Protein AF-W7Z0X3-F1 (afdb_monomer)

Radius of gyration: 22.53 Å; Cα contacts (8 Å, |Δi|>4): 60; chains: 1; bounding box: 80×44×41 Å

Organism: NCBI:txid1236976

Mean predicted aligned error: 11.75 Å

Structure (mmCIF, N/CA/C/O backbone):
data_AF-W7Z0X3-F1
#
_entry.id   AF-W7Z0X3-F1
#
loop_
_atom_site.group_PDB
_atom_site.id
_atom_site.type_symbol
_atom_site.label_atom_id
_atom_site.label_alt_id
_atom_site.label_comp_id
_atom_site.label_asym_id
_atom_site.label_entity_id
_atom_site.label_seq_id
_atom_site.pdbx_PDB_ins_code
_atom_site.Cartn_x
_atom_site.Cartn_y
_atom_site.Cartn_z
_atom_site.occupancy
_atom_site.B_iso_or_equiv
_atom_site.auth_seq_id
_atom_site.auth_comp_id
_atom_site.auth_asym_id
_atom_site.auth_atom_id
_atom_site.pdbx_PDB_model_num
ATOM 1 N N . MET A 1 1 ? -52.477 17.039 26.582 1.00 34.53 1 MET A N 1
ATOM 2 C CA . MET A 1 1 ? -52.898 16.999 25.165 1.00 34.53 1 MET A CA 1
ATOM 3 C C . MET A 1 1 ? -51.754 17.611 24.371 1.00 34.53 1 MET A C 1
ATOM 5 O O . MET A 1 1 ? -51.517 18.802 24.516 1.00 34.53 1 MET A O 1
ATOM 9 N N . ASN A 1 2 ? -50.932 16.781 23.721 1.00 25.78 2 ASN A N 1
ATOM 10 C CA . ASN A 1 2 ? -49.640 17.207 23.177 1.00 25.78 2 ASN A CA 1
ATOM 11 C C . ASN A 1 2 ? -49.790 17.951 21.844 1.00 25.78 2 ASN A C 1
ATOM 13 O O . ASN A 1 2 ? -50.340 17.439 20.876 1.00 25.78 2 ASN A O 1
ATOM 17 N N . ILE A 1 3 ? -49.245 19.159 21.865 1.00 31.73 3 ILE A N 1
ATOM 18 C CA . ILE A 1 3 ? -48.808 20.027 20.773 1.00 31.73 3 ILE A CA 1
ATOM 19 C C . ILE A 1 3 ? -47.818 19.315 19.833 1.00 31.73 3 ILE A C 1
ATOM 21 O O . ILE A 1 3 ? -46.920 18.608 20.285 1.00 31.73 3 ILE A O 1
ATOM 25 N N . THR A 1 4 ? -47.933 19.527 18.520 1.00 31.70 4 THR A N 1
ATOM 26 C CA . THR A 1 4 ? -46.880 19.187 17.545 1.00 31.70 4 THR A CA 1
ATOM 27 C C . THR A 1 4 ? -46.813 20.283 16.484 1.00 31.70 4 THR A C 1
ATOM 29 O O . THR A 1 4 ? -47.809 20.599 15.836 1.00 31.70 4 THR A O 1
ATOM 32 N N . PHE A 1 5 ? -45.640 20.907 16.375 1.00 33.91 5 PHE A N 1
ATOM 33 C CA . PHE A 1 5 ? -45.350 22.052 15.515 1.00 33.91 5 PHE A CA 1
ATOM 34 C C . PHE A 1 5 ? -45.097 21.615 14.065 1.00 33.91 5 PHE A C 1
ATOM 36 O O . PHE A 1 5 ? -44.412 20.624 13.817 1.00 33.91 5 PHE A O 1
ATOM 43 N N . LYS A 1 6 ? -45.623 22.393 13.110 1.00 39.41 6 LYS A N 1
ATOM 44 C CA . LYS A 1 6 ? -45.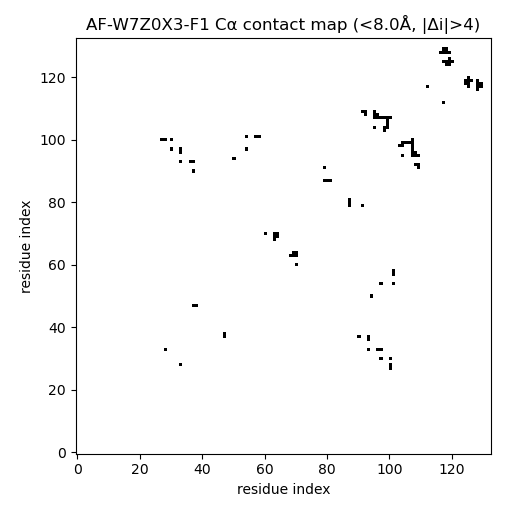197 22.375 11.704 1.00 39.41 6 LYS A CA 1
ATOM 45 C C . LYS A 1 6 ? -43.719 22.769 11.625 1.00 39.41 6 LYS A C 1
ATOM 47 O O . LYS A 1 6 ? -43.358 23.813 12.156 1.00 39.41 6 LYS A O 1
ATOM 52 N N . ASN A 1 7 ? -42.915 21.994 10.901 1.00 38.06 7 ASN A N 1
ATOM 53 C CA . ASN A 1 7 ? -41.652 22.464 10.334 1.00 38.06 7 ASN A CA 1
ATOM 54 C C . ASN A 1 7 ? -41.728 22.293 8.810 1.00 38.06 7 ASN A C 1
ATOM 56 O O . ASN A 1 7 ? -41.350 21.263 8.257 1.00 38.06 7 ASN A O 1
ATOM 60 N N . GLN A 1 8 ? -42.368 23.269 8.169 1.00 50.59 8 GLN A N 1
ATOM 61 C CA . GLN A 1 8 ? -42.081 23.640 6.786 1.00 50.59 8 GLN A CA 1
ATOM 62 C C . GLN A 1 8 ? -40.919 24.637 6.896 1.00 50.59 8 GLN A C 1
ATOM 64 O O . GLN A 1 8 ? -40.968 25.451 7.812 1.00 50.59 8 GLN A O 1
ATOM 69 N N . ASP A 1 9 ? -39.917 24.514 6.021 1.00 54.41 9 ASP A N 1
ATOM 70 C CA . ASP A 1 9 ? -38.655 25.288 5.949 1.00 54.41 9 ASP A CA 1
ATOM 71 C C . ASP A 1 9 ? -37.385 24.504 6.350 1.00 54.41 9 ASP A C 1
ATOM 73 O O . ASP A 1 9 ? -36.596 24.910 7.201 1.00 54.41 9 ASP A O 1
ATOM 77 N N . ALA A 1 10 ? -37.124 23.387 5.657 1.00 41.38 10 ALA A N 1
ATOM 78 C CA . ALA A 1 10 ? -35.740 22.977 5.409 1.00 41.38 10 ALA A CA 1
ATOM 79 C C . ALA A 1 10 ? -35.239 23.768 4.180 1.00 41.38 10 ALA A C 1
ATOM 81 O O . ALA A 1 10 ? -35.856 23.665 3.117 1.00 41.38 10 ALA A O 1
ATOM 82 N N . PRO A 1 11 ? -34.182 24.594 4.294 1.00 42.47 11 PRO A N 1
ATOM 83 C CA . PRO A 1 11 ? -33.780 25.500 3.225 1.00 42.47 11 PRO A CA 1
ATOM 84 C C . PRO A 1 11 ? -33.258 24.725 2.011 1.00 42.47 11 PRO A C 1
ATOM 86 O O . PRO A 1 11 ? -32.552 23.726 2.157 1.00 42.47 11 PRO A O 1
ATOM 89 N N . HIS A 1 12 ? -33.544 25.243 0.813 1.00 44.88 12 HIS A N 1
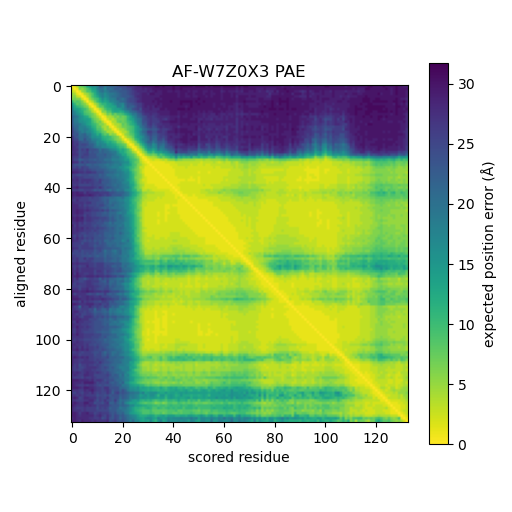ATOM 90 C CA . HIS A 1 12 ? -33.055 24.758 -0.489 1.00 44.88 12 HIS A CA 1
ATOM 91 C C . HIS A 1 12 ? -31.538 24.468 -0.534 1.00 44.88 12 HIS A C 1
ATOM 93 O O . HIS A 1 12 ? -31.096 23.635 -1.321 1.00 44.88 12 HIS A O 1
ATOM 99 N N . ILE A 1 13 ? -30.772 25.067 0.384 1.00 47.78 13 ILE A N 1
ATOM 100 C CA . ILE A 1 13 ? -29.344 24.835 0.640 1.00 47.78 13 ILE A CA 1
ATOM 101 C C . ILE A 1 13 ? -29.026 23.342 0.861 1.00 47.78 13 ILE A C 1
ATOM 103 O O . ILE A 1 13 ? -27.978 22.871 0.430 1.00 47.78 13 ILE A O 1
ATOM 107 N N . VAL A 1 14 ? -29.919 22.562 1.487 1.00 50.53 14 VAL A N 1
ATOM 108 C CA . VAL A 1 14 ? -29.677 21.125 1.734 1.00 50.53 14 VAL A CA 1
ATOM 109 C C . VAL A 1 14 ? -29.631 20.331 0.425 1.00 50.53 14 VAL A C 1
ATOM 111 O O . VAL A 1 14 ? -28.804 19.432 0.290 1.00 50.53 14 VAL A O 1
ATOM 114 N N . ASN A 1 15 ? -30.457 20.692 -0.560 1.00 42.41 15 ASN A N 1
ATOM 115 C CA . ASN A 1 15 ? -30.459 20.032 -1.868 1.00 42.41 15 ASN A CA 1
ATOM 116 C C . ASN A 1 15 ? -29.273 20.487 -2.734 1.00 42.41 15 ASN A C 1
ATOM 118 O O . ASN A 1 15 ? -28.680 19.673 -3.437 1.00 42.41 15 ASN A O 1
ATOM 122 N N . GLU A 1 16 ? -28.858 21.748 -2.607 1.00 41.28 16 GLU A N 1
ATOM 123 C CA . GLU A 1 16 ? -27.695 22.302 -3.314 1.00 41.28 16 GLU A CA 1
ATOM 124 C C . GLU A 1 16 ? -26.367 21.689 -2.810 1.00 41.28 16 GLU A C 1
ATOM 126 O O . GLU A 1 16 ? -25.462 21.396 -3.594 1.00 41.28 16 GLU A O 1
ATOM 131 N N . ILE A 1 17 ? -26.266 21.371 -1.509 1.00 50.84 17 ILE A N 1
ATOM 132 C CA . ILE A 1 17 ? -25.126 20.635 -0.924 1.00 5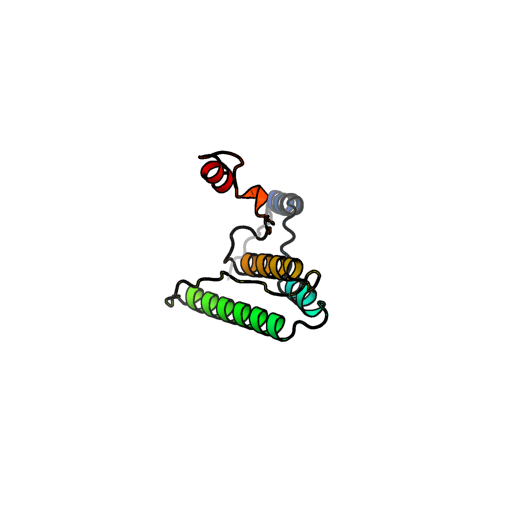0.84 17 ILE A CA 1
ATOM 133 C C . ILE A 1 17 ? -25.033 19.200 -1.476 1.00 50.84 17 ILE A C 1
ATOM 135 O O . ILE A 1 17 ? -23.928 18.681 -1.659 1.00 50.84 17 ILE A O 1
ATOM 139 N N . ILE A 1 18 ? -26.169 18.554 -1.761 1.00 51.66 18 ILE A N 1
ATOM 140 C CA . ILE A 1 18 ? -26.203 17.195 -2.328 1.00 51.66 18 ILE A CA 1
ATOM 141 C C . ILE A 1 18 ? -25.729 17.212 -3.787 1.00 51.66 18 ILE A C 1
ATOM 143 O O . ILE A 1 18 ? -24.914 16.371 -4.168 1.00 51.66 18 ILE A O 1
ATOM 147 N N . GLU A 1 19 ? -26.151 18.199 -4.582 1.00 44.59 19 GLU A N 1
ATOM 148 C CA . GLU A 1 19 ? -25.682 18.353 -5.966 1.00 44.59 19 GLU A CA 1
ATOM 149 C C . GLU A 1 19 ? -24.195 18.730 -6.033 1.00 44.59 19 GLU A C 1
ATOM 151 O O . GL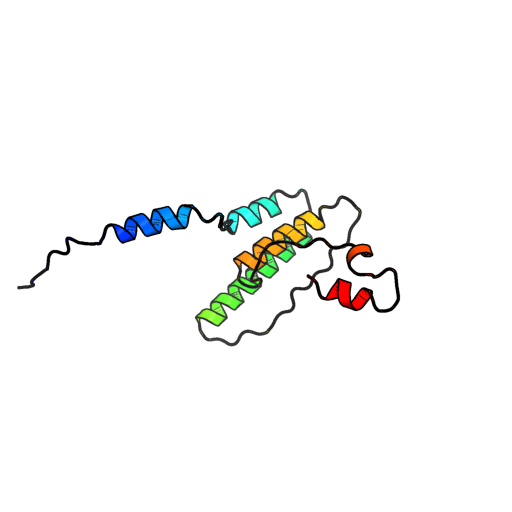U A 1 19 ? -23.452 18.163 -6.836 1.00 44.59 19 GLU A O 1
ATOM 156 N N . THR A 1 20 ? -23.705 19.588 -5.133 1.00 40.19 20 THR A N 1
ATOM 157 C CA . THR A 1 20 ? -22.289 20.002 -5.128 1.00 40.19 20 THR A CA 1
ATOM 158 C C . THR A 1 20 ? -21.348 18.866 -4.696 1.00 40.19 20 THR A C 1
ATOM 160 O O . THR A 1 20 ? -20.252 18.730 -5.240 1.00 40.19 20 THR A O 1
ATOM 163 N N . ASN A 1 21 ? -21.776 17.981 -3.785 1.00 45.72 21 ASN A N 1
ATOM 164 C CA . ASN A 1 21 ? -20.996 16.791 -3.412 1.00 45.72 21 ASN A CA 1
ATOM 165 C C . ASN A 1 21 ? -20.937 15.723 -4.518 1.00 45.72 21 ASN A C 1
ATOM 167 O O . ASN A 1 21 ? -20.029 14.893 -4.501 1.00 45.72 21 ASN A O 1
ATOM 171 N N . SER A 1 22 ? -21.850 15.752 -5.496 1.00 44.84 22 SER A N 1
ATOM 172 C CA . SER A 1 22 ? -21.817 14.840 -6.651 1.00 44.84 22 SER A CA 1
ATOM 173 C C . SER A 1 22 ? -20.735 15.191 -7.688 1.00 44.84 22 SER A C 1
ATOM 175 O O . SER A 1 22 ? -20.408 14.366 -8.538 1.00 44.84 22 SER A O 1
ATOM 177 N N . MET A 1 23 ? -20.144 16.390 -7.593 1.00 35.56 23 MET A N 1
ATOM 178 C CA . MET A 1 23 ? -19.119 16.912 -8.512 1.00 35.56 23 MET A CA 1
ATOM 179 C C . MET A 1 23 ? -17.676 16.663 -8.033 1.00 35.56 23 MET A C 1
ATOM 181 O O . MET A 1 23 ? -16.724 16.998 -8.738 1.00 35.56 23 MET A O 1
ATOM 185 N N . LEU A 1 24 ? -17.479 16.053 -6.858 1.00 42.41 24 LEU A N 1
ATOM 186 C CA . LEU A 1 24 ? -16.170 15.552 -6.435 1.00 42.41 24 LEU A CA 1
ATOM 187 C C . LEU A 1 24 ? -16.031 14.096 -6.901 1.00 42.41 24 LEU A C 1
ATOM 189 O O . LEU A 1 24 ? -16.840 13.262 -6.493 1.00 42.41 24 LEU A O 1
ATOM 193 N N . PRO A 1 25 ? -15.006 13.730 -7.694 1.00 39.31 25 PRO A N 1
ATOM 194 C CA . PRO A 1 25 ? -14.775 12.352 -8.110 1.00 39.31 25 PRO A CA 1
ATOM 195 C C . PRO A 1 25 ? -14.180 11.542 -6.948 1.00 39.31 25 PRO A C 1
ATOM 197 O O . PRO A 1 25 ? -13.086 10.997 -7.036 1.00 39.31 25 PRO A O 1
ATOM 200 N N . ASN A 1 26 ? -14.883 11.462 -5.822 1.00 46.88 26 ASN A N 1
ATOM 201 C CA . ASN A 1 26 ? -14.611 10.481 -4.786 1.00 46.88 26 ASN A CA 1
ATOM 202 C C . ASN A 1 26 ? -15.549 9.302 -5.017 1.00 46.88 26 ASN A C 1
ATOM 204 O O . ASN A 1 26 ? -16.498 9.079 -4.269 1.00 46.88 26 ASN A O 1
ATOM 208 N N . HIS A 1 27 ? -15.253 8.519 -6.056 1.00 51.72 27 HIS A N 1
ATOM 209 C CA . HIS A 1 27 ? -15.702 7.136 -6.091 1.00 51.72 27 HIS A CA 1
ATOM 210 C C . HIS A 1 27 ? -15.027 6.433 -4.906 1.00 51.72 27 HIS A C 1
ATOM 212 O O . HIS A 1 27 ? -13.885 5.981 -4.983 1.00 51.72 27 HIS A O 1
ATOM 218 N N . LEU A 1 28 ? -15.690 6.434 -3.749 1.00 57.81 28 LEU A N 1
ATOM 219 C CA . LEU A 1 28 ? -15.360 5.517 -2.672 1.00 57.81 28 LEU A CA 1
ATOM 220 C C . LEU A 1 28 ? -15.727 4.135 -3.211 1.00 57.81 28 LEU A C 1
ATOM 222 O O . LEU A 1 28 ? -16.888 3.740 -3.152 1.00 57.81 28 LEU A O 1
ATOM 226 N N . GLU A 1 29 ? -14.762 3.463 -3.842 1.00 71.88 29 GLU A N 1
ATOM 227 C CA . GLU A 1 29 ? -14.901 2.054 -4.203 1.00 71.88 29 GLU A CA 1
ATOM 228 C C . GLU A 1 29 ? -15.346 1.296 -2.951 1.00 71.88 29 GLU A C 1
ATOM 230 O O . GLU A 1 29 ? -14.779 1.450 -1.856 1.00 71.88 29 GLU A O 1
ATOM 235 N N . SER A 1 30 ? -16.421 0.530 -3.099 1.00 90.88 30 SER A N 1
ATOM 236 C CA . SER A 1 30 ? -16.943 -0.278 -2.014 1.00 90.88 30 SER A CA 1
ATOM 237 C C . SER A 1 30 ? -15.944 -1.393 -1.716 1.00 90.88 30 SER A C 1
ATOM 239 O O . SER A 1 30 ? -15.256 -1.892 -2.607 1.00 90.88 30 SER A O 1
ATOM 241 N N . ILE A 1 31 ? -15.890 -1.838 -0.460 1.00 92.50 31 ILE A N 1
ATOM 242 C CA . ILE A 1 31 ? -15.053 -2.981 -0.075 1.00 92.50 31 ILE A CA 1
ATOM 243 C C . ILE A 1 31 ? -15.356 -4.226 -0.923 1.00 92.50 31 ILE A C 1
ATOM 245 O O . ILE A 1 31 ? -14.458 -5.003 -1.237 1.00 92.50 31 ILE A O 1
ATOM 249 N N . LYS A 1 32 ? -16.616 -4.380 -1.350 1.00 93.62 32 LYS A N 1
ATOM 250 C CA . LYS A 1 32 ? -17.048 -5.460 -2.235 1.00 93.62 32 LYS A CA 1
ATOM 251 C C . LYS A 1 32 ? -16.378 -5.372 -3.604 1.00 93.62 32 LYS A C 1
ATOM 253 O O . LYS A 1 32 ? -15.995 -6.404 -4.138 1.00 93.62 32 LYS A O 1
ATOM 258 N N . ASP A 1 33 ? -16.214 -4.167 -4.142 1.00 95.06 33 ASP A N 1
ATOM 259 C CA . ASP A 1 33 ? -15.615 -3.957 -5.462 1.00 95.06 33 ASP A CA 1
ATOM 260 C C . ASP A 1 33 ? -14.122 -4.312 -5.424 1.00 95.06 33 ASP A C 1
ATOM 262 O O . ASP A 1 33 ? -13.619 -4.996 -6.313 1.00 95.06 33 ASP A O 1
ATOM 266 N N . ILE A 1 34 ? -13.437 -3.937 -4.335 1.00 94.75 34 ILE A N 1
ATOM 267 C CA . ILE A 1 34 ? -12.022 -4.258 -4.094 1.00 94.75 34 ILE A CA 1
ATOM 268 C C . ILE A 1 34 ? -11.813 -5.777 -4.020 1.00 94.75 34 ILE A C 1
ATOM 270 O O . ILE A 1 34 ? -10.913 -6.312 -4.669 1.00 94.75 34 ILE A O 1
ATOM 274 N N . PHE A 1 35 ? -12.642 -6.486 -3.249 1.00 95.81 35 PHE A N 1
ATOM 275 C CA . PHE A 1 35 ? -12.539 -7.944 -3.155 1.00 95.81 35 PHE A CA 1
ATOM 276 C C . PHE A 1 35 ? -12.960 -8.646 -4.442 1.00 95.81 35 PHE A C 1
ATOM 278 O O . PHE A 1 35 ? -12.343 -9.636 -4.811 1.00 95.81 35 PHE A O 1
ATOM 285 N N . GLN A 1 36 ? -13.927 -8.109 -5.184 1.00 96.44 36 GLN A N 1
ATOM 286 C CA . GLN A 1 36 ? -14.286 -8.645 -6.493 1.00 96.44 36 GLN A CA 1
ATOM 287 C C . GLN A 1 36 ? -13.135 -8.504 -7.504 1.00 96.44 36 GLN A C 1
ATOM 289 O O . GLN A 1 36 ? -12.889 -9.428 -8.279 1.00 96.44 36 GLN A O 1
ATOM 294 N N . GLU A 1 37 ? -12.401 -7.385 -7.478 1.00 95.38 37 GLU A N 1
ATOM 295 C CA . GLU A 1 37 ? -11.181 -7.197 -8.275 1.00 95.38 37 GLU A CA 1
ATOM 296 C C . GLU A 1 37 ? -10.108 -8.229 -7.890 1.00 95.38 37 GLU A C 1
ATOM 298 O O . GLU A 1 37 ? -9.520 -8.866 -8.767 1.00 95.38 37 GLU A O 1
ATOM 303 N N . LEU A 1 38 ? -9.895 -8.447 -6.586 1.00 95.88 38 LEU A N 1
ATOM 304 C CA . LEU A 1 38 ? -8.948 -9.438 -6.069 1.00 95.88 38 LEU A CA 1
ATOM 305 C C . LEU A 1 38 ? -9.328 -10.868 -6.467 1.00 95.88 38 LEU A C 1
ATOM 307 O O . LEU A 1 38 ? -8.498 -11.609 -6.995 1.00 95.88 38 LEU A O 1
ATOM 311 N N . ASP A 1 39 ? -10.574 -11.260 -6.224 1.00 95.88 39 ASP A N 1
ATOM 312 C CA . ASP A 1 39 ? -11.081 -12.605 -6.484 1.00 95.88 39 ASP A CA 1
ATOM 313 C C . ASP A 1 39 ? -11.076 -12.926 -7.979 1.00 95.88 39 ASP A C 1
ATOM 315 O O . ASP A 1 39 ? -10.798 -14.067 -8.356 1.00 95.88 39 ASP A O 1
ATOM 319 N N . GLY A 1 40 ? -11.298 -11.912 -8.823 1.00 95.94 40 GLY A N 1
ATOM 320 C CA . GLY A 1 40 ? -11.210 -12.005 -10.278 1.00 95.94 40 GLY A CA 1
ATOM 321 C C . GLY A 1 40 ? -9.801 -12.290 -10.809 1.00 95.94 40 GLY A C 1
ATOM 322 O O . GLY A 1 40 ? -9.660 -12.726 -11.953 1.00 95.94 40 GLY A O 1
ATOM 323 N N . MET A 1 41 ? -8.746 -12.096 -10.008 1.00 94.44 41 MET A N 1
ATOM 324 C CA . MET A 1 41 ? -7.391 -12.484 -10.403 1.00 94.44 41 MET A CA 1
ATOM 325 C C . MET A 1 41 ? -7.25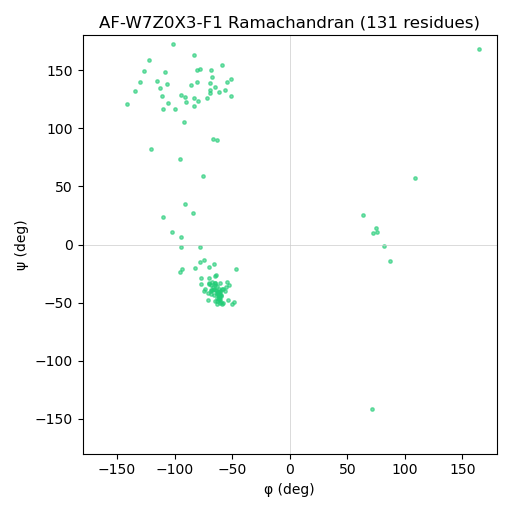7 -14.011 -10.445 1.00 94.44 41 MET A C 1
ATOM 327 O O . MET A 1 41 ? -7.602 -14.710 -9.494 1.00 94.44 41 MET A O 1
ATOM 331 N N . ILE A 1 42 ? -6.718 -14.548 -11.539 1.00 93.50 42 ILE A N 1
ATOM 332 C CA . ILE A 1 42 ? -6.562 -15.998 -11.713 1.00 93.50 42 ILE A CA 1
ATOM 333 C C . ILE A 1 42 ? -5.455 -16.525 -10.785 1.00 93.50 42 ILE A C 1
ATOM 335 O O . ILE A 1 42 ? -4.317 -16.053 -10.828 1.00 93.50 42 ILE A O 1
ATOM 339 N N . GLY A 1 43 ? -5.783 -17.539 -9.979 1.00 92.56 43 GLY A N 1
ATOM 340 C CA . GLY A 1 43 ? -4.878 -18.135 -8.993 1.00 92.56 43 GLY A CA 1
ATOM 341 C C . GLY A 1 43 ? -4.630 -17.217 -7.794 1.00 92.56 43 GLY A C 1
ATOM 342 O O . GLY A 1 43 ? -5.537 -16.525 -7.341 1.00 92.56 43 GLY A O 1
ATOM 343 N N . LEU A 1 44 ? -3.386 -17.198 -7.299 1.00 92.31 44 LEU A N 1
ATOM 344 C CA . LEU A 1 44 ? -2.944 -16.373 -6.163 1.00 92.31 44 LEU A CA 1
ATOM 345 C C . LEU A 1 44 ? -3.625 -16.695 -4.820 1.00 92.31 44 LEU A C 1
ATOM 347 O O . LEU A 1 44 ? -3.634 -15.839 -3.944 1.00 92.31 44 LEU A O 1
ATOM 351 N N . ASP A 1 45 ? -4.122 -17.917 -4.618 1.00 94.00 45 ASP A N 1
ATOM 352 C CA . ASP A 1 45 ? -4.921 -18.299 -3.437 1.00 94.00 45 ASP A CA 1
ATOM 353 C C . ASP A 1 45 ? -4.284 -17.857 -2.111 1.00 94.00 45 ASP A C 1
ATOM 355 O O . ASP A 1 45 ? -4.885 -17.115 -1.346 1.00 94.00 45 ASP A O 1
ATOM 359 N N . LYS A 1 46 ? -2.991 -18.150 -1.913 1.00 93.31 46 LYS A N 1
ATOM 360 C CA . LYS A 1 46 ? -2.252 -17.731 -0.705 1.00 93.31 46 LYS A CA 1
ATOM 361 C C . LYS A 1 46 ? -2.182 -16.214 -0.505 1.00 93.31 46 LYS A C 1
ATOM 363 O O . LYS A 1 46 ? -2.102 -15.743 0.623 1.00 93.31 46 LYS A O 1
ATOM 368 N N . VAL A 1 47 ? -2.126 -15.449 -1.594 1.00 93.31 47 VAL A N 1
ATOM 369 C CA . VAL A 1 47 ? -2.106 -13.980 -1.539 1.00 93.31 47 VAL A CA 1
ATOM 370 C C . VAL A 1 47 ? -3.498 -13.461 -1.203 1.00 93.31 47 VAL A C 1
ATOM 372 O O . VAL A 1 47 ? -3.612 -12.541 -0.401 1.00 93.31 47 VAL A O 1
ATOM 375 N N . LYS A 1 48 ? -4.546 -14.064 -1.775 1.00 95.19 48 LYS A N 1
ATOM 376 C CA . LYS A 1 48 ? -5.935 -13.733 -1.448 1.00 95.19 48 LYS A CA 1
ATOM 377 C C . LYS A 1 48 ? -6.206 -13.990 0.030 1.00 95.19 48 LYS A C 1
ATOM 379 O O . LYS A 1 48 ? -6.633 -13.069 0.717 1.00 95.19 48 LYS A O 1
ATOM 384 N N . ASP A 1 49 ? -5.852 -15.174 0.528 1.00 96.06 49 ASP A N 1
ATOM 385 C CA . ASP A 1 49 ? -5.997 -15.554 1.938 1.00 96.06 49 ASP A CA 1
ATOM 386 C C . ASP A 1 49 ? -5.321 -14.541 2.871 1.00 96.06 49 ASP A C 1
ATOM 388 O O . ASP A 1 49 ? -5.942 -14.050 3.812 1.00 96.06 49 ASP A O 1
ATOM 392 N N . LEU A 1 50 ? -4.077 -14.155 2.563 1.00 94.44 50 LEU A N 1
ATOM 393 C CA . LEU A 1 50 ? -3.344 -13.149 3.334 1.00 94.44 50 LEU A CA 1
ATOM 394 C C . LEU A 1 50 ? -4.052 -11.785 3.334 1.00 94.44 50 LEU A C 1
ATOM 396 O O . LEU A 1 50 ? -4.099 -11.108 4.358 1.00 94.44 50 LEU A O 1
ATOM 400 N N . ILE A 1 51 ? -4.603 -11.356 2.197 1.00 95.19 51 ILE A N 1
ATOM 401 C CA . ILE A 1 51 ? -5.316 -10.075 2.107 1.00 95.19 51 ILE A CA 1
ATOM 402 C C . ILE A 1 51 ? -6.623 -10.120 2.913 1.00 95.19 51 ILE A C 1
ATOM 404 O O . ILE A 1 51 ? -6.938 -9.152 3.610 1.00 95.19 51 ILE A O 1
ATOM 408 N N . TYR A 1 52 ? -7.351 -11.240 2.882 1.00 95.81 52 TYR A N 1
ATOM 409 C CA . TYR A 1 52 ? -8.524 -11.458 3.733 1.00 95.81 52 TYR A CA 1
ATOM 410 C C . TYR A 1 52 ? -8.165 -11.445 5.224 1.00 95.81 52 TYR A C 1
ATOM 412 O O . TYR A 1 52 ? -8.883 -10.836 6.019 1.00 95.81 52 TYR A O 1
ATOM 420 N N . GLU A 1 53 ? -7.041 -12.052 5.608 1.00 94.75 53 GLU A N 1
ATOM 421 C CA . GLU A 1 53 ? -6.544 -12.047 6.987 1.00 94.75 53 GLU A CA 1
ATOM 422 C C . GLU A 1 53 ? -6.207 -10.627 7.462 1.00 94.75 53 GLU A C 1
ATOM 424 O O . GLU A 1 53 ? -6.646 -10.210 8.536 1.00 94.75 53 GLU A O 1
ATOM 429 N N . ILE A 1 54 ? -5.503 -9.845 6.638 1.00 94.00 54 ILE A N 1
ATOM 430 C CA . ILE A 1 54 ? -5.186 -8.441 6.937 1.00 94.00 54 ILE A CA 1
ATOM 431 C C . ILE A 1 54 ? -6.468 -7.621 7.107 1.00 94.00 54 ILE A C 1
ATOM 433 O O . ILE A 1 54 ? -6.577 -6.828 8.042 1.00 94.00 54 ILE A O 1
ATOM 437 N N . TYR A 1 55 ? -7.460 -7.816 6.236 1.00 95.06 55 TYR A N 1
ATOM 438 C CA . TYR A 1 55 ? -8.750 -7.143 6.365 1.00 95.06 55 TYR A CA 1
ATOM 439 C C . TYR A 1 55 ? -9.462 -7.509 7.672 1.00 95.06 55 TYR A C 1
ATOM 441 O O . TYR A 1 55 ? -9.937 -6.621 8.381 1.00 95.06 55 TYR A O 1
ATOM 449 N N . ALA A 1 56 ? -9.504 -8.796 8.022 1.00 94.62 56 ALA A N 1
ATOM 450 C CA . ALA A 1 56 ? -10.117 -9.262 9.261 1.00 94.62 56 ALA A CA 1
ATOM 451 C C . ALA A 1 56 ? -9.424 -8.668 10.498 1.00 94.62 56 ALA A C 1
ATOM 453 O O . ALA A 1 56 ? -10.103 -8.196 11.412 1.00 94.62 56 ALA A O 1
ATOM 454 N N . LEU A 1 57 ? -8.088 -8.623 10.503 1.00 93.19 57 LEU A N 1
ATOM 455 C CA . LEU A 1 57 ? -7.305 -7.995 11.566 1.00 93.19 57 LEU A CA 1
ATOM 456 C C . LEU A 1 57 ? -7.680 -6.516 11.732 1.00 93.19 57 LEU A C 1
ATOM 458 O O . LEU A 1 57 ? -8.025 -6.085 12.833 1.00 93.19 57 LEU A O 1
ATOM 462 N N . LEU A 1 58 ? -7.692 -5.759 10.634 1.00 92.38 58 LEU A N 1
ATOM 463 C CA . LEU A 1 58 ? -8.032 -4.334 10.641 1.00 92.38 58 LEU A CA 1
ATOM 464 C C . LEU A 1 58 ? -9.476 -4.074 11.099 1.00 92.38 58 LEU A C 1
ATOM 466 O O . LEU A 1 58 ? -9.742 -3.095 11.795 1.00 92.38 58 LEU A O 1
ATOM 470 N N . GLN A 1 59 ? -10.417 -4.956 10.759 1.00 93.38 59 GLN A N 1
ATOM 471 C CA . GLN A 1 59 ? -11.800 -4.870 11.237 1.00 93.38 59 GLN A CA 1
ATOM 472 C C . GLN A 1 59 ? -11.888 -5.074 12.754 1.00 93.38 59 GLN A C 1
ATOM 474 O O . GLN A 1 59 ? -12.577 -4.321 13.443 1.00 93.38 59 GLN A O 1
ATOM 479 N N . VAL A 1 60 ? -11.164 -6.056 13.297 1.00 93.06 60 VAL A N 1
ATOM 480 C CA . VAL A 1 60 ? -11.100 -6.288 14.748 1.00 93.06 60 VAL A CA 1
ATOM 481 C C . VAL A 1 60 ? -10.464 -5.097 15.462 1.00 93.06 60 VAL A C 1
ATOM 483 O O . VAL A 1 60 ? -10.956 -4.672 16.507 1.00 93.06 60 VAL A O 1
ATOM 486 N N . GLU A 1 61 ? -9.398 -4.524 14.908 1.00 91.62 61 GLU A N 1
ATOM 487 C CA . GLU A 1 61 ? -8.767 -3.315 15.446 1.00 91.62 61 GLU A CA 1
ATOM 488 C C . GLU A 1 61 ? -9.723 -2.133 15.495 1.00 91.62 61 GLU A C 1
ATOM 490 O O . GLU A 1 61 ? -9.792 -1.454 16.519 1.00 91.62 61 GLU A O 1
ATOM 495 N N . LYS A 1 62 ? -10.501 -1.929 14.432 1.00 91.00 62 LYS A N 1
ATOM 496 C CA . LYS A 1 62 ? -11.515 -0.880 14.375 1.00 91.00 62 LYS A CA 1
ATOM 497 C C . LYS A 1 62 ? -12.572 -1.058 15.464 1.00 91.00 62 LYS A C 1
ATOM 499 O O . LYS A 1 62 ? -12.833 -0.131 16.218 1.00 91.00 62 LYS A O 1
ATOM 504 N N . ILE A 1 63 ? -13.092 -2.272 15.643 1.00 93.81 63 ILE A N 1
ATOM 505 C CA . ILE A 1 63 ? -14.054 -2.569 16.718 1.00 93.81 63 ILE A CA 1
ATOM 506 C C . ILE A 1 63 ? -13.437 -2.306 18.101 1.00 93.81 63 ILE A C 1
ATOM 508 O O . ILE A 1 63 ? -14.095 -1.767 18.993 1.00 93.81 63 ILE A O 1
ATOM 512 N N . ARG A 1 64 ? -12.164 -2.664 18.302 1.00 93.50 64 ARG A N 1
ATOM 513 C CA . ARG A 1 64 ? -11.444 -2.386 19.554 1.00 93.50 64 ARG A CA 1
ATOM 514 C C . ARG A 1 64 ? -11.306 -0.884 19.797 1.00 93.50 64 ARG A C 1
ATOM 516 O O . ARG A 1 64 ? -11.540 -0.448 20.919 1.00 93.50 64 ARG A O 1
ATOM 523 N N . GLN A 1 65 ? -10.982 -0.104 18.768 1.00 91.62 65 GLN A N 1
ATOM 524 C CA . GLN A 1 65 ? -10.936 1.360 18.842 1.00 91.62 65 GLN A CA 1
ATOM 525 C C . GLN A 1 65 ? -12.294 1.946 19.223 1.00 91.62 65 GLN A C 1
ATOM 527 O O . GLN A 1 65 ? -12.380 2.714 20.180 1.00 91.62 65 GLN A O 1
ATOM 532 N N . ASP A 1 66 ? -13.353 1.521 18.536 1.00 92.75 66 ASP A N 1
ATOM 533 C CA . ASP A 1 66 ? -14.716 2.021 18.736 1.00 92.75 66 ASP A CA 1
ATOM 534 C C . ASP A 1 66 ? -15.259 1.691 20.139 1.00 92.75 66 ASP A C 1
ATOM 536 O O . ASP A 1 66 ? -16.092 2.412 20.685 1.00 92.75 66 ASP A O 1
ATOM 540 N N . THR A 1 67 ? -14.753 0.621 20.757 1.00 95.62 67 THR A N 1
ATOM 541 C CA . THR A 1 67 ? -15.101 0.197 22.124 1.00 95.62 67 THR A CA 1
ATOM 542 C C . THR A 1 67 ? -14.142 0.724 23.198 1.00 95.62 67 THR A C 1
ATOM 544 O O . THR A 1 67 ? -14.270 0.368 24.370 1.00 95.62 67 THR A O 1
ATOM 547 N N . GLY A 1 68 ? -13.189 1.591 22.836 1.00 93.94 68 GLY A N 1
ATOM 548 C CA . GLY A 1 68 ? -12.242 2.215 23.767 1.00 93.94 68 GLY A CA 1
ATOM 549 C C . GLY A 1 68 ? -11.124 1.290 24.261 1.00 93.94 68 GLY A C 1
ATOM 550 O O . GLY A 1 68 ? -10.433 1.608 25.232 1.00 93.94 68 GLY A O 1
ATOM 551 N N . LEU A 1 69 ? -10.925 0.140 23.617 1.00 93.75 69 LEU A N 1
ATOM 552 C CA . LEU A 1 69 ? -9.842 -0.784 23.928 1.00 93.75 69 LEU A CA 1
ATOM 553 C C . LEU A 1 69 ? -8.529 -0.324 23.294 1.00 93.75 69 LEU A C 1
ATOM 555 O O . LEU A 1 69 ? -8.483 0.255 22.210 1.00 93.75 69 LEU A O 1
ATOM 559 N N . LYS A 1 70 ? -7.417 -0.660 23.956 1.00 87.81 70 LYS A N 1
ATOM 560 C CA . LYS A 1 70 ? -6.086 -0.408 23.400 1.00 87.81 70 LYS A CA 1
ATOM 561 C C . LYS A 1 70 ? -5.861 -1.236 22.134 1.00 87.81 70 LYS A C 1
ATOM 563 O O . LYS A 1 70 ? -6.108 -2.450 22.104 1.00 87.81 70 LYS A O 1
ATOM 568 N N . VAL A 1 71 ? -5.305 -0.559 21.143 1.00 86.69 71 VAL A N 1
ATOM 569 C CA . VAL A 1 71 ? -4.843 -1.081 19.855 1.00 86.69 71 VAL A CA 1
ATOM 570 C C . VAL A 1 71 ? -3.334 -0.896 19.785 1.00 86.69 71 VAL A C 1
ATOM 572 O O . VAL A 1 71 ? -2.811 0.112 20.262 1.00 86.69 71 VAL A O 1
ATOM 575 N N . GLY A 1 72 ? -2.641 -1.884 19.228 1.00 79.12 72 GLY A N 1
ATOM 576 C CA . GLY A 1 72 ? -1.214 -1.778 18.941 1.00 79.12 72 GLY A CA 1
ATOM 577 C C . GLY A 1 72 ? -0.960 -1.064 17.616 1.00 79.12 72 GLY A C 1
ATOM 578 O O . GLY A 1 72 ? -1.851 -0.963 16.777 1.00 79.12 72 GLY A O 1
ATOM 579 N N . THR A 1 73 ? 0.273 -0.600 17.424 1.00 78.69 73 THR A N 1
ATOM 580 C CA . THR A 1 73 ? 0.749 -0.155 16.111 1.00 78.69 73 THR A CA 1
ATOM 581 C C . THR A 1 73 ? 1.205 -1.371 15.314 1.00 78.69 73 THR A C 1
ATOM 583 O O . THR A 1 73 ? 2.071 -2.115 15.776 1.00 78.69 73 THR A O 1
ATOM 586 N N . HIS A 1 74 ? 0.668 -1.543 14.109 1.00 81.75 74 HIS A N 1
ATOM 587 C CA . HIS A 1 74 ? 1.086 -2.589 13.178 1.00 81.75 74 HIS A CA 1
ATOM 588 C C . HIS A 1 74 ? 1.858 -2.003 12.000 1.00 81.75 74 HIS A C 1
ATOM 590 O O . HIS A 1 74 ? 1.626 -0.872 11.571 1.00 81.75 74 HIS A O 1
ATOM 596 N N . VAL A 1 75 ? 2.793 -2.794 11.481 1.00 86.31 75 VAL A N 1
ATOM 597 C CA . VAL A 1 75 ? 3.597 -2.451 10.310 1.00 86.31 75 VAL A CA 1
ATOM 598 C C . VAL A 1 75 ? 3.090 -3.270 9.129 1.00 86.31 75 VAL A C 1
ATOM 600 O O . VAL A 1 75 ? 3.107 -4.495 9.179 1.00 86.31 75 VAL A O 1
ATOM 603 N N . TYR A 1 76 ? 2.671 -2.589 8.062 1.00 88.06 76 TYR A N 1
ATOM 604 C CA . TYR A 1 76 ? 2.043 -3.206 6.884 1.00 88.06 76 TYR A CA 1
ATOM 605 C C . TYR A 1 76 ? 2.932 -3.165 5.628 1.00 88.06 76 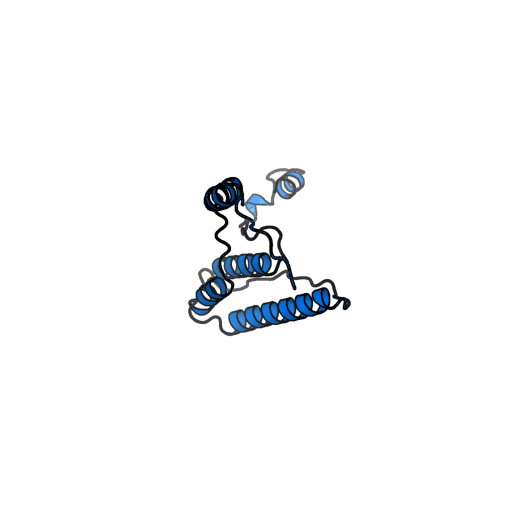TYR A C 1
ATOM 607 O O . TYR A 1 76 ? 2.435 -3.192 4.504 1.00 88.06 76 TYR A O 1
ATOM 615 N N . HIS A 1 77 ? 4.255 -3.069 5.792 1.00 91.81 77 HIS A N 1
ATOM 616 C CA . HIS A 1 77 ? 5.186 -3.150 4.664 1.00 91.81 77 HIS A CA 1
ATOM 617 C C . HIS A 1 77 ? 5.214 -4.573 4.095 1.00 91.81 77 HIS A C 1
ATOM 619 O O . HIS A 1 77 ? 5.341 -5.542 4.840 1.00 91.81 77 HIS A O 1
ATOM 625 N N . MET A 1 78 ? 5.124 -4.698 2.770 1.00 91.81 78 MET A N 1
ATOM 626 C CA . MET A 1 78 ? 5.049 -5.987 2.079 1.00 91.81 78 MET A CA 1
ATOM 627 C C . MET A 1 78 ? 6.120 -6.100 0.996 1.00 91.81 78 MET A C 1
ATOM 629 O O . MET A 1 78 ? 6.484 -5.112 0.360 1.00 91.81 78 MET A O 1
ATOM 633 N N . LEU A 1 79 ? 6.581 -7.329 0.751 1.00 92.44 79 LEU A N 1
ATOM 634 C CA . LEU A 1 79 ? 7.449 -7.669 -0.372 1.00 92.44 79 LEU A CA 1
ATOM 635 C C . LEU A 1 79 ? 6.680 -8.526 -1.380 1.00 92.44 79 LEU A C 1
ATOM 637 O O . LEU A 1 79 ? 6.331 -9.671 -1.096 1.00 92.44 79 LEU A O 1
ATOM 641 N N . PHE A 1 80 ? 6.494 -8.008 -2.591 1.00 92.00 80 PHE A N 1
ATOM 642 C CA . PHE A 1 80 ? 5.909 -8.767 -3.695 1.00 92.00 80 PHE A CA 1
ATOM 643 C C . PHE A 1 80 ? 7.017 -9.435 -4.515 1.00 92.00 80 PHE A C 1
ATOM 645 O O . PHE A 1 80 ? 7.721 -8.780 -5.283 1.00 92.00 80 PHE A O 1
ATOM 652 N N . LYS A 1 81 ? 7.175 -10.755 -4.371 1.00 91.88 81 LYS A N 1
ATOM 653 C CA . LYS A 1 81 ? 8.189 -11.544 -5.088 1.00 91.88 81 LYS A CA 1
ATOM 654 C C . LYS A 1 81 ? 7.542 -12.500 -6.090 1.00 91.88 81 LYS A C 1
ATOM 656 O O . LYS A 1 81 ? 6.597 -13.203 -5.758 1.00 91.88 81 LYS A O 1
ATOM 661 N N . GLY A 1 82 ? 8.086 -12.558 -7.305 1.00 90.94 82 GLY A N 1
ATOM 662 C CA . GLY A 1 82 ? 7.628 -13.468 -8.357 1.00 90.94 82 GLY A CA 1
ATOM 663 C C . GLY A 1 82 ? 8.142 -13.073 -9.739 1.00 90.94 82 GLY A C 1
ATOM 664 O O . GLY A 1 82 ? 8.652 -11.962 -9.918 1.00 90.94 82 GLY A O 1
ATOM 665 N N . ASN A 1 83 ? 7.979 -13.961 -10.718 1.00 92.56 83 ASN A N 1
ATOM 666 C CA . ASN A 1 83 ? 8.395 -13.726 -12.105 1.00 92.56 83 ASN A CA 1
ATOM 667 C C . ASN A 1 83 ? 7.700 -12.491 -12.716 1.00 92.56 83 ASN A C 1
ATOM 669 O O . ASN A 1 83 ? 6.625 -12.091 -12.256 1.00 92.56 83 ASN A O 1
ATOM 673 N N . PRO A 1 84 ? 8.290 -11.831 -13.726 1.00 93.94 84 PRO A N 1
ATOM 674 C CA . PRO A 1 84 ? 7.606 -10.775 -14.473 1.00 93.94 84 PRO A CA 1
ATOM 675 C C . PRO A 1 84 ? 6.230 -11.240 -14.979 1.00 93.94 84 PRO A C 1
ATOM 677 O O . PRO A 1 84 ? 6.061 -12.402 -15.335 1.00 93.94 84 PRO A O 1
ATOM 680 N N . GLY A 1 85 ? 5.232 -10.352 -14.958 1.00 89.12 85 GLY A N 1
ATOM 681 C CA . GLY A 1 85 ? 3.871 -10.667 -15.418 1.00 89.12 85 GLY A CA 1
ATOM 682 C C . GLY A 1 85 ? 2.960 -11.403 -14.422 1.00 89.12 85 GLY A C 1
ATOM 683 O O . GLY A 1 85 ? 1.791 -11.597 -14.722 1.00 89.12 85 GLY A O 1
ATOM 684 N N . THR A 1 86 ? 3.416 -11.756 -13.213 1.00 90.44 86 THR A N 1
ATOM 685 C CA . THR A 1 86 ? 2.588 -12.477 -12.214 1.00 90.44 86 THR A CA 1
ATOM 686 C C . THR A 1 86 ? 1.681 -11.571 -11.363 1.00 90.44 86 THR A C 1
ATOM 688 O O . THR A 1 86 ? 1.421 -11.870 -10.201 1.00 90.44 86 THR A O 1
ATOM 691 N N . GLY A 1 87 ? 1.267 -10.413 -11.883 1.00 92.06 87 GLY A N 1
ATOM 692 C CA . GLY A 1 87 ? 0.287 -9.538 -11.221 1.00 92.06 87 GLY A CA 1
ATOM 693 C C . GLY A 1 87 ? 0.759 -8.767 -9.979 1.00 92.06 87 GLY A C 1
ATOM 694 O O . GLY A 1 87 ? -0.073 -8.160 -9.317 1.00 92.06 87 GLY A O 1
ATOM 695 N N . LYS A 1 88 ? 2.062 -8.740 -9.657 1.00 95.56 88 LYS A N 1
ATOM 696 C CA . LYS A 1 88 ? 2.605 -8.066 -8.451 1.00 95.56 88 LYS A CA 1
ATOM 697 C C . LYS A 1 88 ? 2.111 -6.624 -8.282 1.00 95.56 88 LYS A C 1
ATOM 699 O O . LYS A 1 88 ? 1.601 -6.265 -7.228 1.00 95.56 88 LYS A O 1
ATOM 704 N N . THR A 1 89 ? 2.242 -5.822 -9.335 1.00 94.06 89 THR A N 1
ATOM 705 C CA . THR A 1 89 ? 1.833 -4.412 -9.332 1.00 94.06 89 THR A CA 1
ATOM 706 C C . THR A 1 89 ? 0.319 -4.264 -9.188 1.00 94.06 89 THR A C 1
ATOM 708 O O . THR A 1 89 ? -0.156 -3.395 -8.462 1.00 94.06 89 THR A O 1
ATOM 711 N N . THR A 1 90 ? -0.449 -5.152 -9.823 1.00 94.62 90 THR A N 1
ATOM 712 C CA . THR A 1 90 ? -1.912 -5.177 -9.711 1.00 94.62 90 THR A CA 1
ATOM 713 C C . THR A 1 90 ? -2.349 -5.462 -8.278 1.00 94.62 90 THR A C 1
ATOM 715 O O . THR A 1 90 ? -3.126 -4.695 -7.718 1.00 94.62 90 THR A O 1
ATOM 718 N N . VAL A 1 91 ? -1.782 -6.493 -7.642 1.00 95.12 91 VAL A N 1
ATOM 719 C CA . VAL A 1 91 ? -2.062 -6.808 -6.233 1.00 95.12 91 VAL A CA 1
ATOM 720 C C . VAL A 1 91 ? -1.689 -5.633 -5.328 1.00 95.12 91 VAL A C 1
ATOM 722 O O . VAL A 1 91 ? -2.477 -5.259 -4.465 1.00 95.12 91 VAL A O 1
ATOM 725 N N . ALA A 1 92 ? -0.529 -5.003 -5.540 1.00 94.81 92 ALA A N 1
ATOM 726 C CA . ALA A 1 92 ? -0.111 -3.846 -4.747 1.00 94.81 92 ALA A CA 1
ATOM 727 C C . ALA A 1 92 ? -1.129 -2.692 -4.812 1.00 94.81 92 ALA A C 1
ATOM 729 O O . ALA A 1 92 ? -1.405 -2.050 -3.799 1.00 94.81 92 ALA A O 1
ATOM 730 N N . ARG A 1 93 ? -1.739 -2.462 -5.981 1.00 94.44 93 ARG A N 1
ATOM 731 C CA . ARG A 1 93 ? -2.776 -1.438 -6.163 1.00 94.44 93 ARG A CA 1
ATOM 732 C C . ARG A 1 93 ? -4.068 -1.781 -5.419 1.00 94.44 93 ARG A C 1
ATOM 734 O O . ARG A 1 93 ? -4.631 -0.909 -4.762 1.00 94.44 93 ARG A O 1
ATOM 741 N N . ILE A 1 94 ? -4.499 -3.040 -5.466 1.00 94.62 94 ILE A N 1
ATOM 742 C CA . ILE A 1 94 ? -5.668 -3.534 -4.718 1.00 94.62 94 ILE A CA 1
ATOM 743 C C . ILE A 1 94 ? -5.439 -3.385 -3.209 1.00 94.62 94 ILE A C 1
ATOM 745 O O . ILE A 1 94 ? -6.300 -2.872 -2.496 1.00 94.62 94 ILE A O 1
ATOM 749 N N . VAL A 1 95 ? -4.251 -3.748 -2.720 1.00 94.69 95 VAL A N 1
ATOM 750 C CA . VAL A 1 95 ? -3.883 -3.573 -1.307 1.00 94.69 95 VAL A CA 1
ATOM 751 C C . VAL A 1 95 ? -3.888 -2.092 -0.916 1.00 94.69 95 VAL A C 1
ATOM 753 O O . VAL A 1 95 ? -4.407 -1.747 0.143 1.00 94.69 95 VAL A O 1
ATOM 756 N N . ALA A 1 96 ? -3.386 -1.190 -1.765 1.00 94.31 96 ALA A N 1
ATOM 757 C CA . ALA A 1 96 ? -3.433 0.249 -1.497 1.00 94.31 96 ALA A CA 1
ATOM 758 C C . ALA A 1 96 ? -4.877 0.777 -1.382 1.00 94.31 96 ALA A C 1
ATOM 760 O O . ALA A 1 96 ? -5.181 1.554 -0.471 1.00 94.31 96 ALA A O 1
ATOM 761 N N . LYS A 1 97 ? -5.785 0.315 -2.254 1.00 94.06 97 LYS A N 1
ATOM 762 C CA . LYS A 1 97 ? -7.223 0.620 -2.177 1.00 94.06 97 LYS A CA 1
ATOM 763 C C . LYS A 1 97 ? -7.839 0.100 -0.877 1.00 94.06 97 LYS A C 1
ATOM 765 O O . LYS A 1 97 ? -8.524 0.860 -0.192 1.00 94.06 97 LYS A O 1
ATOM 770 N N . LEU A 1 98 ? -7.545 -1.147 -0.500 1.00 94.00 98 LEU A N 1
ATOM 771 C CA . LEU A 1 98 ? -8.014 -1.765 0.743 1.00 94.00 98 LEU A CA 1
ATOM 772 C C . LEU A 1 98 ? -7.560 -0.971 1.972 1.00 94.00 98 LEU A C 1
ATOM 774 O O . LEU A 1 98 ? -8.378 -0.596 2.808 1.00 94.00 98 LEU A O 1
ATOM 778 N N . LEU A 1 99 ? -6.264 -0.671 2.072 1.00 93.38 99 LEU A N 1
ATOM 779 C CA . LEU A 1 99 ? -5.704 0.057 3.209 1.00 93.38 99 LEU A CA 1
ATOM 780 C C . LEU A 1 99 ? -6.243 1.493 3.298 1.00 93.38 99 LEU A C 1
ATOM 782 O O . LEU A 1 99 ? -6.458 1.990 4.403 1.00 93.38 99 LEU A O 1
ATOM 786 N N . LYS A 1 100 ? -6.527 2.150 2.164 1.00 93.00 100 LYS A N 1
ATOM 787 C CA . LYS A 1 100 ? -7.247 3.435 2.142 1.00 93.00 100 LYS A CA 1
ATOM 788 C C . LYS A 1 100 ? -8.678 3.278 2.656 1.00 93.00 100 LYS A C 1
ATOM 790 O O . LYS A 1 100 ? -9.103 4.060 3.500 1.00 93.00 100 LYS A O 1
ATOM 795 N N . HIS A 1 101 ? -9.415 2.280 2.167 1.00 92.19 101 HIS A N 1
ATOM 796 C CA . HIS A 1 101 ? -10.795 2.018 2.587 1.00 92.19 101 HIS A CA 1
ATOM 797 C C . HIS A 1 101 ? -10.886 1.759 4.099 1.00 92.19 101 HIS A C 1
ATOM 799 O O . HIS A 1 101 ? -11.793 2.247 4.768 1.00 92.19 101 HIS A O 1
ATOM 805 N N . MET A 1 102 ? -9.899 1.052 4.648 1.00 90.62 102 MET A N 1
ATOM 806 C CA . MET A 1 102 ? -9.783 0.761 6.078 1.00 90.62 102 MET A CA 1
ATOM 807 C C . MET A 1 102 ? -9.260 1.934 6.919 1.00 90.62 102 MET A C 1
ATOM 809 O O . MET A 1 102 ? -9.177 1.813 8.138 1.00 90.62 102 MET A O 1
ATOM 813 N N . GLY A 1 103 ? -8.914 3.067 6.302 1.00 89.38 103 GLY A N 1
ATOM 814 C CA . GLY A 1 103 ? -8.406 4.252 6.999 1.00 89.38 103 GLY A CA 1
ATOM 815 C C . GLY A 1 103 ? -6.951 4.143 7.469 1.00 89.38 103 GLY A C 1
ATOM 816 O O . GLY A 1 103 ? -6.489 5.009 8.204 1.00 89.38 103 GLY A O 1
ATOM 817 N N . VAL A 1 104 ? -6.216 3.112 7.037 1.00 90.06 104 VAL A N 1
ATOM 818 C CA . VAL A 1 104 ? -4.784 2.938 7.340 1.00 90.06 104 VAL A CA 1
ATOM 819 C C . VAL A 1 104 ? -3.938 3.919 6.528 1.00 90.06 104 VAL A C 1
ATOM 821 O O . VAL A 1 104 ? -2.961 4.470 7.032 1.00 90.06 104 VAL A O 1
ATOM 824 N N . LEU A 1 105 ? -4.314 4.156 5.268 1.00 90.50 105 LEU A N 1
ATOM 825 C CA . LEU A 1 105 ? -3.667 5.138 4.398 1.00 90.50 105 LEU A CA 1
ATOM 826 C C . LEU A 1 105 ? -4.557 6.365 4.205 1.00 90.50 105 LEU A C 1
ATOM 828 O O . LEU A 1 105 ? -5.746 6.246 3.919 1.00 90.50 105 LEU A O 1
ATOM 832 N N . SER A 1 106 ? -3.952 7.553 4.252 1.00 87.00 106 SER A N 1
ATOM 833 C CA . SER A 1 106 ? -4.637 8.813 3.930 1.00 87.00 106 SER A CA 1
ATOM 834 C C . SER A 1 106 ? -5.009 8.919 2.446 1.00 87.00 106 SER A C 1
ATOM 836 O O . SER A 1 106 ? -6.029 9.506 2.088 1.00 87.00 106 SER A O 1
ATOM 838 N N . LYS A 1 107 ? -4.193 8.326 1.566 1.00 85.19 107 LYS A N 1
ATOM 839 C CA . LYS A 1 107 ? -4.406 8.259 0.116 1.00 85.19 107 LYS A CA 1
ATOM 840 C C . LYS A 1 107 ? -4.235 6.814 -0.357 1.00 85.19 107 LYS A C 1
ATOM 842 O O . LYS A 1 107 ? -3.311 6.140 0.073 1.00 85.19 107 LYS A O 1
ATOM 847 N N . GLY A 1 108 ? -5.083 6.363 -1.282 1.00 78.06 108 GLY A N 1
ATOM 848 C CA . GLY A 1 108 ? -4.995 5.012 -1.873 1.00 78.06 108 GLY A CA 1
ATOM 849 C C . GLY A 1 108 ? -4.376 4.963 -3.266 1.00 78.06 108 GLY A C 1
ATOM 850 O O . GLY A 1 108 ? -4.481 3.941 -3.933 1.00 78.06 108 GLY A O 1
ATOM 851 N N . HIS A 1 109 ? -3.780 6.062 -3.738 1.00 82.94 109 HIS A N 1
ATOM 852 C CA . HIS A 1 109 ? -2.955 6.015 -4.944 1.00 82.94 109 HIS A CA 1
ATOM 853 C C . HIS A 1 109 ? -1.664 5.233 -4.670 1.00 82.94 109 HIS A C 1
ATOM 855 O O . HIS A 1 109 ? -1.062 5.375 -3.604 1.00 82.94 109 HIS A O 1
ATOM 861 N N . LEU A 1 110 ? -1.263 4.413 -5.638 1.00 88.81 110 LEU A N 1
ATOM 862 C CA . LEU A 1 110 ? 0.012 3.707 -5.650 1.00 88.81 110 LEU A CA 1
ATOM 863 C C . LEU A 1 110 ? 1.014 4.550 -6.444 1.00 88.81 110 LEU A C 1
ATOM 865 O O . LEU A 1 110 ? 0.712 4.938 -7.571 1.00 88.81 110 LEU A O 1
ATOM 869 N N . ILE A 1 111 ? 2.186 4.811 -5.868 1.00 90.62 111 ILE A N 1
ATOM 870 C CA . ILE A 1 111 ? 3.311 5.418 -6.583 1.00 90.62 111 ILE A CA 1
ATOM 871 C C . ILE A 1 111 ? 4.260 4.285 -6.965 1.00 90.62 111 ILE A C 1
ATOM 873 O O . ILE A 1 111 ? 4.782 3.583 -6.099 1.00 90.62 111 ILE A O 1
ATOM 877 N N . GLU A 1 112 ? 4.437 4.079 -8.264 1.00 90.75 112 GLU A N 1
ATOM 878 C CA . GLU A 1 112 ? 5.385 3.110 -8.807 1.00 90.75 112 GLU A CA 1
ATOM 879 C C . GLU A 1 112 ? 6.720 3.820 -9.032 1.00 90.75 112 GLU A C 1
ATOM 881 O O . GLU A 1 112 ? 6.756 4.884 -9.645 1.00 90.75 112 GLU A O 1
ATOM 886 N N . VAL A 1 113 ? 7.796 3.259 -8.480 1.00 90.88 113 VAL A N 1
ATOM 887 C CA . VAL A 1 113 ? 9.121 3.885 -8.473 1.00 90.88 113 VAL A CA 1
ATOM 888 C C . VAL A 1 113 ? 10.165 2.847 -8.860 1.00 90.88 113 VAL A C 1
ATOM 890 O O . VAL A 1 113 ? 10.186 1.741 -8.310 1.00 90.88 113 VAL A O 1
ATOM 893 N N . GLU A 1 114 ? 11.051 3.201 -9.783 1.00 89.75 114 GLU A N 1
ATOM 894 C CA . GLU A 1 114 ? 12.190 2.385 -10.178 1.00 89.75 114 GLU A CA 1
ATOM 895 C C . GLU A 1 114 ? 13.496 2.879 -9.540 1.00 89.75 114 GLU A C 1
ATOM 897 O O . GLU A 1 114 ? 13.588 3.932 -8.909 1.00 89.75 114 GLU A O 1
ATOM 902 N N . ARG A 1 115 ? 14.579 2.114 -9.716 1.00 90.62 115 ARG A N 1
ATOM 903 C CA . ARG A 1 115 ? 15.902 2.502 -9.202 1.00 90.62 115 ARG A CA 1
ATOM 904 C C . ARG A 1 115 ? 16.347 3.878 -9.718 1.00 90.62 115 ARG A C 1
ATOM 906 O O . ARG A 1 115 ? 16.970 4.627 -8.967 1.00 90.62 115 ARG A O 1
ATOM 913 N N . ALA A 1 116 ? 16.090 4.176 -10.991 1.00 88.38 116 ALA A N 1
ATOM 914 C CA . ALA A 1 116 ? 16.529 5.417 -11.633 1.00 88.38 116 ALA A CA 1
ATOM 915 C C . ALA A 1 116 ? 15.864 6.665 -11.024 1.00 88.38 116 ALA A C 1
ATOM 917 O O . ALA A 1 116 ? 16.460 7.747 -10.999 1.00 88.38 116 ALA A O 1
ATOM 918 N N . ASP A 1 117 ? 14.668 6.492 -10.469 1.00 87.44 117 ASP A N 1
ATOM 919 C CA . ASP A 1 117 ? 13.891 7.555 -9.842 1.00 87.44 117 ASP A CA 1
ATOM 920 C C . ASP A 1 1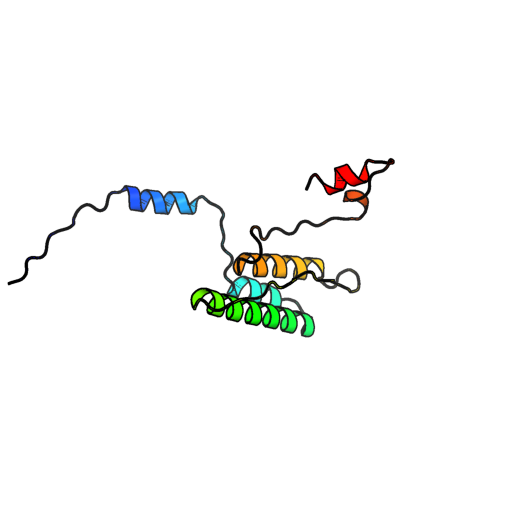17 ? 14.425 7.910 -8.450 1.00 87.44 117 ASP A C 1
ATOM 922 O O . ASP A 1 117 ? 14.359 9.062 -8.029 1.00 87.44 117 ASP A O 1
ATOM 926 N N . LEU A 1 118 ? 15.031 6.941 -7.758 1.00 88.50 118 LEU A N 1
ATOM 927 C CA . LEU A 1 118 ? 15.555 7.120 -6.401 1.00 88.50 118 LEU A CA 1
ATOM 928 C C . LEU A 1 118 ? 17.037 7.505 -6.356 1.00 88.50 118 LEU A C 1
ATOM 930 O O . LEU A 1 118 ? 17.493 8.039 -5.349 1.00 88.50 118 LEU A O 1
ATOM 934 N N . VAL A 1 119 ? 17.809 7.229 -7.411 1.00 89.12 119 VAL A N 1
ATOM 935 C CA . VAL A 1 119 ? 19.272 7.393 -7.404 1.00 89.12 119 VAL A CA 1
ATOM 936 C C . VAL A 1 119 ? 19.708 8.549 -8.307 1.00 89.12 119 VAL A C 1
ATOM 938 O O . VAL A 1 119 ? 19.319 8.641 -9.473 1.00 89.12 119 VAL A O 1
ATOM 941 N N . GLY A 1 120 ? 20.506 9.467 -7.753 1.00 86.31 120 GLY A N 1
ATOM 942 C CA . GLY A 1 120 ? 21.080 10.594 -8.490 1.00 86.31 120 GLY A CA 1
ATOM 943 C C . GLY A 1 120 ? 22.280 10.180 -9.341 1.00 86.31 120 GLY A C 1
ATOM 944 O O . GLY A 1 120 ? 23.002 9.251 -8.991 1.00 86.31 120 GLY A O 1
ATOM 945 N N . GLU A 1 121 ? 22.505 10.888 -10.447 1.00 87.44 121 GLU A N 1
ATOM 946 C CA . GLU A 1 121 ? 23.660 10.645 -11.330 1.00 87.44 121 GLU A CA 1
ATOM 947 C C . GLU A 1 121 ? 24.987 11.075 -10.688 1.00 87.44 121 GLU A C 1
ATOM 949 O O . GLU A 1 121 ? 26.031 10.480 -10.951 1.00 87.44 121 GLU A O 1
ATOM 954 N N . TYR A 1 122 ? 24.937 12.077 -9.804 1.00 89.69 122 TYR A N 1
ATOM 955 C CA . TYR A 1 122 ? 26.099 12.673 -9.151 1.00 89.69 122 TYR A CA 1
ATOM 956 C C . TYR A 1 122 ? 26.004 12.591 -7.624 1.00 89.69 122 TYR A C 1
ATOM 958 O O . TYR A 1 122 ? 24.923 12.456 -7.039 1.00 89.69 122 TYR A O 1
ATOM 966 N N . ILE A 1 123 ? 27.157 12.688 -6.958 1.00 85.06 123 ILE A N 1
ATOM 967 C CA . ILE A 1 123 ? 27.254 12.667 -5.493 1.00 85.06 123 ILE A CA 1
ATOM 968 C C . ILE A 1 123 ? 26.376 13.778 -4.902 1.00 85.06 123 ILE A C 1
ATOM 970 O O . ILE A 1 123 ? 26.402 14.917 -5.356 1.00 85.06 123 ILE A O 1
ATOM 974 N N . GLY A 1 124 ? 25.590 13.433 -3.882 1.00 87.69 124 GLY A N 1
ATOM 975 C CA . GLY A 1 124 ? 24.677 14.361 -3.211 1.00 87.69 124 GLY A CA 1
ATOM 976 C C . GLY A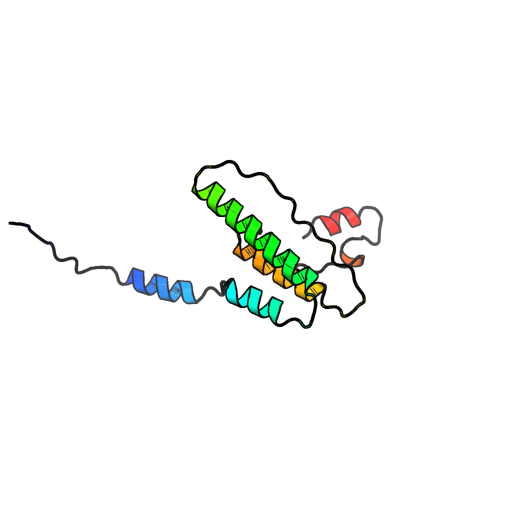 1 124 ? 23.289 14.478 -3.852 1.00 87.69 124 GLY A C 1
ATOM 977 O O . GLY A 1 124 ? 22.368 14.935 -3.184 1.00 87.69 124 GLY A O 1
ATOM 978 N N . HIS A 1 125 ? 23.082 13.992 -5.083 1.00 87.88 125 HIS A N 1
ATOM 979 C CA . HIS A 1 125 ? 21.795 14.141 -5.780 1.00 87.88 125 HIS A CA 1
ATOM 980 C C . HIS A 1 125 ? 20.741 13.096 -5.368 1.00 87.88 125 HIS A C 1
ATOM 982 O O . HIS A 1 125 ? 19.546 13.328 -5.541 1.00 87.88 125 HIS A O 1
ATOM 988 N N . THR A 1 126 ? 21.150 11.964 -4.782 1.00 89.25 126 THR A N 1
ATOM 989 C CA . THR A 1 126 ? 20.226 10.926 -4.281 1.00 89.25 126 THR A CA 1
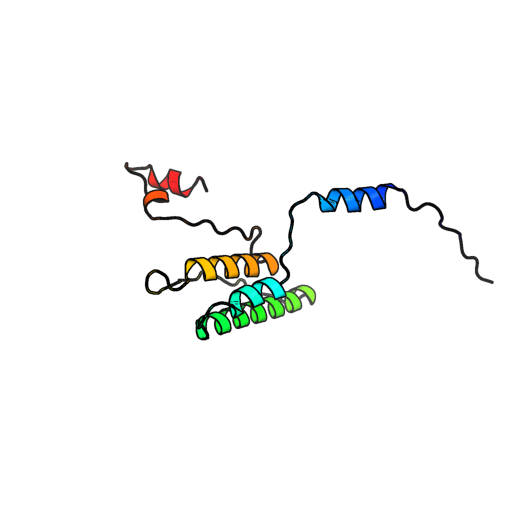ATOM 990 C C . THR A 1 126 ? 19.317 11.458 -3.174 1.00 89.25 126 THR A C 1
ATOM 992 O O . THR A 1 126 ? 18.121 11.201 -3.196 1.00 89.25 126 THR A O 1
ATOM 995 N N . ALA A 1 127 ? 19.859 12.246 -2.237 1.00 87.06 127 ALA A N 1
ATOM 996 C CA . ALA A 1 127 ? 19.082 12.772 -1.114 1.00 87.06 127 ALA A CA 1
ATOM 997 C C . ALA A 1 127 ? 17.927 13.673 -1.581 1.00 87.06 127 ALA A C 1
ATOM 999 O O . ALA A 1 127 ? 16.834 13.615 -1.022 1.00 87.06 127 ALA A O 1
ATOM 1000 N N . GLN A 1 128 ? 18.162 14.470 -2.627 1.00 86.50 128 GLN A N 1
ATOM 1001 C CA . GLN A 1 128 ? 17.145 15.346 -3.198 1.00 86.50 128 GLN A CA 1
ATOM 1002 C C . GLN A 1 128 ? 16.071 14.540 -3.928 1.00 86.50 128 GLN A C 1
ATOM 1004 O O . GLN A 1 128 ? 14.891 14.672 -3.612 1.00 86.50 128 GLN A O 1
ATOM 1009 N N . LYS A 1 129 ? 16.487 13.589 -4.776 1.00 85.31 129 LYS A N 1
ATOM 1010 C CA . LYS A 1 129 ? 15.564 12.655 -5.425 1.00 85.31 129 LYS A CA 1
ATOM 1011 C C . LYS A 1 129 ? 14.693 11.893 -4.434 1.00 85.31 129 LYS A C 1
ATOM 1013 O O . LYS A 1 129 ? 13.537 11.692 -4.734 1.00 85.31 129 LYS A O 1
ATOM 1018 N N . THR A 1 130 ? 15.175 11.502 -3.255 1.00 86.06 130 THR A N 1
ATOM 1019 C CA . THR A 1 130 ? 14.339 10.792 -2.266 1.00 86.06 130 THR A CA 1
ATOM 1020 C C . THR A 1 130 ? 13.382 11.686 -1.472 1.00 86.06 130 THR A C 1
ATOM 1022 O O . THR A 1 130 ? 12.496 11.160 -0.806 1.00 86.06 130 THR A O 1
ATOM 1025 N N . ARG A 1 131 ? 13.568 13.014 -1.483 1.00 85.44 131 ARG A N 1
ATOM 1026 C CA . ARG A 1 131 ? 12.787 13.956 -0.660 1.00 85.44 131 ARG A CA 1
ATOM 1027 C C . ARG A 1 131 ? 11.597 14.570 -1.399 1.00 85.44 131 ARG A C 1
ATOM 1029 O O . ARG A 1 131 ? 10.657 15.008 -0.748 1.00 85.44 131 ARG A O 1
ATOM 1036 N N . ASP A 1 132 ? 11.655 14.613 -2.726 1.00 74.12 132 ASP A N 1
ATOM 1037 C CA . ASP A 1 132 ? 10.722 15.370 -3.568 1.00 74.12 132 ASP A CA 1
ATOM 1038 C C . ASP A 1 132 ? 9.483 14.546 -4.016 1.00 74.12 132 ASP A C 1
ATOM 1040 O O . ASP A 1 132 ? 8.986 14.739 -5.125 1.00 74.12 132 ASP A O 1
ATOM 1044 N N . TRP A 1 133 ? 8.977 13.641 -3.160 1.00 66.88 133 TRP A N 1
ATOM 1045 C CA . TRP A 1 133 ? 7.822 12.754 -3.422 1.00 66.88 133 TRP A CA 1
ATOM 1046 C C . TRP A 1 133 ? 6.736 12.871 -2.349 1.00 66.88 133 TRP A C 1
ATOM 1048 O O . TRP A 1 133 ? 7.092 12.953 -1.150 1.00 66.88 133 TRP A O 1
#

pLDDT: mean 80.63, std 20.29, range [25.78, 96.44]

Secondary structure (DSSP, 8-state):
-----------THHHHHHHHHTTS------HHHHHHHHHTSSS-HHHHHHHHHHHHHHHHHHHHHHTT--------------STTSSHHHHHHHHHHHHHHTTS-S--PPPP--HHHHS-SSTTHHHHHHH--

Solvent-accessible surface area (backbone atoms only — not comparable to full-atom values): 8660 Å² total; per-residue (Å²): 136,87,86,81,81,88,81,83,83,80,62,72,64,63,60,51,53,55,57,58,60,70,73,52,93,71,80,74,73,50,72,66,56,52,49,50,58,57,67,68,44,86,71,61,61,74,58,52,54,52,52,53,50,53,50,53,52,53,51,52,48,49,54,32,51,78,69,72,43,93,72,82,91,81,85,85,85,79,83,85,82,76,65,90,90,70,47,56,70,59,52,54,41,50,49,31,41,49,36,26,74,71,64,78,30,96,63,40,77,73,85,86,82,57,70,74,63,46,50,42,96,51,93,78,39,29,65,56,48,66,61,80,117

Foldseek 3Di:
DDDDDDDDDPDPVVVVVVVVVVPDPPPLPDPVNLLVLVVPQPDPVVVNVVLVVVLVVLVVQVVCVVVVHDDDDDDDDDDQDDDPPNCSVVSLLSSLSSCVSSVVDVDSDDDDDDPVQQDDPDPPVNVVSVPPD

Nearest PDB structures (foldseek):
  3syl-assembly1_B  TM=8.521E-01  e=6.716E-05  Cereibacter sphaeroides

Sequence (133 aa):
MNITFKNQDAPHIVNEIIETNSMLPNHLESIKDIFQELDGMIGLDKVKDLIYEIYALLQVEKIRQDTGLKVGTHVYHMLFKGNPGTGKTTVARIVAKLLKHMGVLSKGHLIEVERADLVGEYIGHTAQKTRDW

InterPro domains:
  IPR000641 CbxX/CfxQ [PR00819] (37-51)
  IPR000641 CbxX/CfxQ [PR00819] (77-92)
  IPR000641 CbxX/CfxQ [PR00819] (115-129)
  IPR003959 ATPase, AAA-type, core [PF00004] (78-132)
  IPR027417 P-loop containing nucleoside triphosphate hydrolase [G3DSA:3.40.50.300] (15-133)
  IPR027417 P-loop containing nucleoside triphosphate hydrolase [SSF52540] (38-132)
  IPR050773 CbxX/CfxQ RuBisCO activation and ESX secretion [PTHR43392] (34-132)